Protein AF-A0A1A2YUI2-F1 (afdb_monomer_lite)

Foldseek 3Di:
DDDDDDDDDDDDDDDDDDDDDDDPPPPPQQPVWDWDADPQRKIWTWHAQDPQFKTKIKIWHPWDQDPPRDIDHIDIDMDMAGPVRHDDPPDDDDDHHHDD

Secondary structure (DSSP, 8-state):
--------------------S-PPPPPTT-TT-EEEE-TTS-EEEEPPBPTTS-EEEEEEEPPEE-GGG-EEPPEEEEEEEBTTBPPPTTSPPP-PPBP-

Organism: NCBI:txid487514

Radius of gyration: 21.06 Å; chains: 1; bounding box: 80×35×36 Å

pLDDT: mean 73.57, std 18.2, range [38.44, 91.75]

Structure (mmCIF, N/CA/C/O backbone):
data_AF-A0A1A2YUI2-F1
#
_entry.id   AF-A0A1A2YUI2-F1
#
loop_
_atom_site.group_PDB
_atom_site.id
_atom_site.type_symbol
_atom_site.label_atom_id
_atom_site.label_alt_id
_atom_site.label_comp_id
_atom_site.label_asym_id
_atom_site.label_entity_id
_atom_site.label_seq_id
_atom_site.pdbx_PDB_ins_code
_atom_site.Cartn_x
_atom_site.Cartn_y
_atom_site.Cartn_z
_atom_site.occupancy
_atom_site.B_iso_or_equiv
_atom_site.auth_seq_id
_atom_site.auth_comp_id
_atom_site.auth_asym_id
_atom_site.auth_atom_id
_atom_site.pdbx_PDB_model_num
ATOM 1 N N . MET A 1 1 ? -58.396 10.909 -23.251 1.00 42.41 1 MET A N 1
ATOM 2 C CA . MET A 1 1 ? -57.130 10.500 -22.607 1.00 42.41 1 MET A CA 1
ATOM 3 C C . MET A 1 1 ? -56.000 10.818 -23.574 1.00 42.41 1 MET A C 1
ATOM 5 O O . MET A 1 1 ? -55.912 10.150 -24.590 1.00 42.41 1 MET A O 1
ATOM 9 N N . LEU A 1 2 ? -55.216 11.868 -23.314 1.00 38.44 2 LEU A N 1
ATOM 10 C CA . LEU A 1 2 ? -53.963 12.178 -24.016 1.00 38.44 2 LEU A CA 1
ATOM 11 C C . LEU A 1 2 ? -53.001 12.857 -23.022 1.00 38.44 2 LEU A C 1
ATOM 13 O O . LEU A 1 2 ? -53.444 13.549 -22.109 1.00 38.44 2 LEU A O 1
ATOM 17 N N . ALA A 1 3 ? -51.717 12.549 -23.185 1.00 42.12 3 ALA A N 1
ATOM 18 C CA . ALA A 1 3 ? -50.636 12.604 -22.206 1.00 42.12 3 ALA A CA 1
ATOM 19 C C . ALA A 1 3 ? -50.176 14.015 -21.790 1.00 42.12 3 ALA A C 1
ATOM 21 O O . ALA A 1 3 ? -50.120 14.924 -22.613 1.00 42.12 3 ALA A O 1
ATOM 22 N N . ALA A 1 4 ? -49.753 14.158 -20.529 1.00 43.97 4 ALA A N 1
ATOM 23 C CA . ALA A 1 4 ? -48.967 15.296 -20.058 1.00 43.97 4 ALA A CA 1
ATOM 24 C C . ALA A 1 4 ? -47.476 14.930 -20.122 1.00 43.97 4 ALA A C 1
ATOM 26 O O . ALA A 1 4 ? -47.008 14.052 -19.398 1.00 43.97 4 ALA A O 1
ATOM 27 N N . ALA A 1 5 ? -46.747 15.585 -21.024 1.00 48.34 5 ALA A N 1
ATOM 28 C CA . ALA A 1 5 ? -45.298 15.505 -21.124 1.00 48.34 5 ALA A CA 1
ATOM 29 C C . ALA A 1 5 ? -44.668 16.349 -20.004 1.00 48.34 5 ALA A C 1
ATOM 31 O O . ALA A 1 5 ? -44.764 17.574 -20.018 1.00 48.34 5 ALA A O 1
ATOM 32 N N . GLY A 1 6 ? -44.050 15.694 -19.020 1.00 40.34 6 GLY A N 1
ATOM 33 C CA . GLY A 1 6 ? -43.217 16.345 -18.012 1.00 40.34 6 GLY A CA 1
ATOM 34 C C . GLY A 1 6 ? -41.760 16.326 -18.461 1.00 40.34 6 GLY A C 1
ATOM 35 O O . GLY A 1 6 ? -41.185 15.255 -18.624 1.00 40.34 6 GLY A O 1
ATOM 36 N N . LEU A 1 7 ? -41.173 17.502 -18.674 1.00 49.25 7 LEU A N 1
ATOM 37 C CA . LEU A 1 7 ? -39.772 17.675 -19.051 1.00 49.25 7 LEU A CA 1
ATOM 38 C C . LEU A 1 7 ? -39.117 18.533 -17.965 1.00 49.25 7 LEU A C 1
ATOM 40 O O . LEU A 1 7 ? -39.366 19.732 -17.885 1.00 49.25 7 LEU A O 1
ATOM 44 N N . VAL A 1 8 ? -38.318 17.909 -17.097 1.00 47.72 8 VAL A N 1
ATOM 45 C CA . VAL A 1 8 ? -37.449 18.611 -16.143 1.00 47.72 8 VAL A CA 1
ATOM 46 C C . VAL A 1 8 ? -36.042 18.061 -16.337 1.00 47.72 8 VAL A C 1
ATOM 48 O O . VAL A 1 8 ? -35.728 16.961 -15.895 1.00 47.72 8 VAL A O 1
ATOM 51 N N . ALA A 1 9 ? -35.209 18.820 -17.046 1.00 50.50 9 ALA A N 1
ATOM 52 C CA . ALA A 1 9 ? -33.776 18.582 -17.133 1.00 50.50 9 ALA A CA 1
ATOM 53 C C . ALA A 1 9 ? -33.081 19.502 -16.122 1.00 50.50 9 ALA A C 1
ATOM 55 O O . ALA A 1 9 ? -33.094 20.721 -16.283 1.00 50.50 9 ALA A O 1
ATOM 56 N N . ILE A 1 10 ? -32.492 18.925 -15.073 1.00 52.25 10 ILE A N 1
ATOM 57 C CA . ILE A 1 10 ? -31.599 19.637 -14.153 1.00 52.25 10 ILE A CA 1
ATOM 58 C C . ILE A 1 10 ? -30.175 19.347 -14.627 1.00 52.25 10 ILE A C 1
ATOM 60 O O . ILE A 1 10 ? -29.662 18.254 -14.414 1.00 52.25 10 ILE A O 1
ATOM 64 N N . MET A 1 11 ? -29.548 20.312 -15.300 1.00 47.69 11 MET A N 1
ATOM 65 C CA . MET A 1 11 ? -28.122 20.257 -15.633 1.00 47.69 11 MET A CA 1
ATOM 66 C C . MET A 1 11 ? -27.339 20.979 -14.535 1.00 47.69 11 MET A C 1
ATOM 68 O O . MET A 1 11 ? -27.262 22.206 -14.526 1.00 47.69 11 MET A O 1
ATOM 72 N N . ALA A 1 12 ? -26.769 20.217 -13.602 1.00 50.81 12 ALA A N 1
ATOM 73 C CA . ALA A 1 12 ? -25.741 20.707 -12.693 1.00 50.81 12 ALA A CA 1
ATOM 74 C C . ALA A 1 12 ? -24.377 20.560 -13.386 1.00 50.81 12 ALA A C 1
ATOM 76 O O . ALA A 1 12 ? -23.821 19.466 -13.457 1.00 50.81 12 AL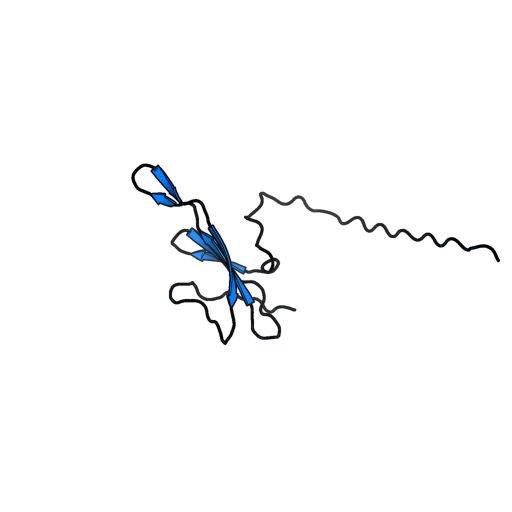A A O 1
ATOM 77 N N . ALA A 1 13 ? -23.857 21.650 -13.952 1.00 49.88 13 ALA A N 1
ATOM 78 C CA . ALA A 1 13 ? -22.502 21.687 -14.490 1.00 49.88 13 ALA A CA 1
ATOM 79 C C . ALA A 1 13 ? -21.513 21.893 -13.331 1.00 49.88 13 ALA A C 1
ATOM 81 O O . ALA A 1 13 ? -21.437 22.982 -12.762 1.00 49.88 13 ALA A O 1
ATOM 82 N N . LEU A 1 14 ? -20.788 20.833 -12.963 1.00 49.06 14 LEU A N 1
ATOM 83 C CA . LEU A 1 14 ? -19.701 20.900 -11.991 1.00 49.06 14 LEU A CA 1
ATOM 84 C C . LEU A 1 14 ? -18.537 21.729 -12.551 1.00 49.06 14 LEU A C 1
ATOM 86 O O . LEU A 1 14 ? -18.068 21.513 -13.668 1.00 49.06 14 LEU A O 1
ATOM 90 N N . THR A 1 15 ? -18.044 22.662 -11.742 1.00 51.47 15 THR A N 1
ATOM 91 C CA . THR A 1 15 ? -16.778 23.365 -11.947 1.00 51.47 15 THR A CA 1
ATOM 92 C C . THR A 1 15 ? -15.616 22.390 -11.741 1.00 51.47 15 THR A C 1
ATOM 94 O O . THR A 1 15 ? -15.254 22.098 -10.604 1.00 51.47 15 THR A O 1
ATOM 97 N N . GLY A 1 16 ? -15.037 21.872 -12.824 1.00 43.50 16 GLY A N 1
ATOM 98 C CA . GLY A 1 16 ? -13.799 21.091 -12.771 1.00 43.50 16 GLY A CA 1
ATOM 99 C C . GLY A 1 16 ? -12.577 22.006 -12.670 1.00 43.50 16 GLY A C 1
ATOM 100 O O . GLY A 1 16 ? -12.304 22.783 -13.584 1.00 43.50 16 GLY A O 1
ATOM 101 N N . THR A 1 17 ? -11.845 21.930 -11.559 1.00 49.78 17 THR A N 1
ATOM 102 C CA . THR A 1 17 ? -10.514 22.529 -11.389 1.00 49.78 17 THR A CA 1
ATOM 103 C C . THR A 1 17 ? -9.473 21.751 -12.206 1.00 49.78 17 THR A C 1
ATOM 105 O O . THR A 1 17 ? -9.513 20.519 -12.227 1.00 49.78 17 THR A O 1
ATOM 108 N N . PRO A 1 18 ? -8.515 22.417 -12.880 1.00 46.00 18 PRO A N 1
ATOM 109 C CA . PRO A 1 18 ? -7.501 21.724 -13.670 1.00 46.00 18 PRO A CA 1
ATOM 110 C C . PRO A 1 18 ? -6.559 20.955 -12.738 1.00 46.00 18 PRO A C 1
ATOM 112 O O . PRO A 1 18 ? -5.867 21.552 -11.915 1.00 46.00 18 PRO A O 1
ATOM 115 N N . HIS A 1 19 ? -6.560 19.627 -12.843 1.00 44.16 19 HIS A N 1
ATOM 116 C CA . HIS A 1 19 ? -5.665 18.773 -12.070 1.00 44.16 19 HIS A CA 1
ATOM 117 C C . HIS A 1 19 ? -4.257 18.827 -12.676 1.00 44.16 19 HIS A C 1
ATOM 119 O O . HIS A 1 19 ? -4.031 18.480 -13.836 1.00 44.16 19 HIS A O 1
ATOM 125 N N . THR A 1 20 ? -3.324 19.327 -11.869 1.00 41.62 20 THR A N 1
ATOM 126 C CA . THR A 1 20 ? -1.874 19.194 -12.026 1.00 41.62 20 THR A CA 1
ATOM 127 C C . THR A 1 20 ? -1.505 17.722 -12.238 1.00 41.62 20 THR A C 1
ATOM 129 O O . THR A 1 20 ? -2.135 16.859 -11.640 1.00 41.62 20 THR A O 1
ATOM 132 N N . ALA A 1 21 ? -0.511 17.478 -13.102 1.00 39.19 21 ALA A N 1
ATOM 133 C CA . ALA A 1 21 ? 0.154 16.204 -13.412 1.00 39.19 21 ALA A CA 1
ATOM 134 C C . ALA A 1 21 ? -0.319 14.986 -12.595 1.00 39.19 21 ALA A C 1
ATOM 136 O O . ALA A 1 21 ? -0.022 14.888 -11.408 1.00 39.19 21 ALA A O 1
ATOM 137 N N . ALA A 1 22 ? -1.024 14.075 -13.270 1.00 39.34 22 ALA A N 1
ATOM 138 C CA . ALA A 1 22 ? -1.568 12.846 -12.710 1.00 39.34 22 ALA A CA 1
ATOM 139 C C . ALA A 1 22 ? -0.509 12.059 -11.917 1.00 39.34 22 ALA A C 1
ATOM 141 O O . ALA A 1 2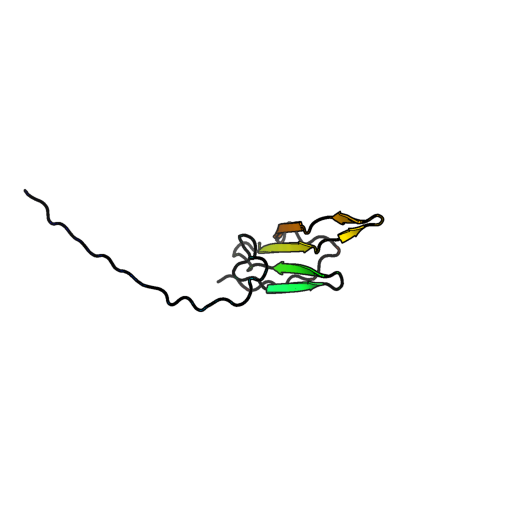2 ? 0.414 11.477 -12.494 1.00 39.34 22 ALA A O 1
ATOM 142 N N . ASP A 1 23 ? -0.673 12.050 -10.594 1.00 49.94 23 ASP A N 1
ATOM 143 C CA . ASP A 1 23 ? -0.228 10.956 -9.732 1.00 49.94 23 ASP A CA 1
ATOM 144 C C . ASP A 1 23 ? -0.814 9.645 -10.304 1.00 49.94 23 ASP A C 1
ATOM 146 O O . ASP A 1 23 ? -1.891 9.697 -10.914 1.00 49.94 23 ASP A O 1
ATOM 150 N N . PRO A 1 24 ? -0.132 8.486 -10.209 1.00 52.22 24 PRO A N 1
ATOM 151 C CA . PRO A 1 24 ? -0.732 7.212 -10.597 1.00 52.22 24 PRO A CA 1
ATOM 152 C C . PRO A 1 24 ? -2.116 7.097 -9.958 1.00 52.22 24 PRO A C 1
ATOM 154 O O . PRO A 1 24 ? -2.233 7.151 -8.737 1.00 52.22 24 PRO A O 1
ATOM 157 N N . GLU A 1 25 ? -3.148 6.997 -10.801 1.00 51.09 25 GLU A N 1
ATOM 158 C CA . GLU A 1 25 ? -4.540 6.934 -10.362 1.00 51.09 25 GLU A CA 1
ATOM 159 C C . GLU A 1 25 ? -4.639 5.856 -9.271 1.00 51.09 25 GLU A C 1
ATOM 161 O O . GLU A 1 25 ? -4.248 4.707 -9.530 1.00 51.09 25 GLU A O 1
ATOM 166 N N . PRO A 1 26 ? -5.054 6.212 -8.040 1.00 53.94 26 PRO A N 1
ATOM 167 C CA . PRO A 1 26 ? -5.245 5.230 -6.991 1.00 53.94 26 PRO A CA 1
ATOM 168 C C . PRO A 1 26 ? -6.184 4.154 -7.545 1.00 53.94 26 PRO A C 1
ATOM 170 O O . PRO A 1 26 ? -7.216 4.478 -8.133 1.00 53.94 26 PRO A O 1
ATOM 173 N N . GLY A 1 27 ? -5.801 2.878 -7.441 1.00 50.94 27 GLY A N 1
ATOM 174 C CA . GLY A 1 27 ? -6.663 1.778 -7.872 1.00 50.94 27 GLY A CA 1
ATOM 175 C C . GLY A 1 27 ? -8.051 1.853 -7.210 1.00 50.94 27 GLY A C 1
ATOM 176 O O . GLY A 1 27 ? -8.249 2.594 -6.248 1.00 50.94 27 GLY A O 1
ATOM 177 N N . PRO A 1 28 ? -9.047 1.098 -7.690 1.00 50.22 28 PRO A N 1
ATOM 178 C CA . PRO A 1 28 ? -10.370 1.101 -7.063 1.00 50.22 28 PRO A CA 1
ATOM 179 C C . PRO A 1 28 ? -10.262 0.783 -5.557 1.00 50.22 28 PRO A C 1
ATOM 181 O O . PRO A 1 28 ? -9.619 -0.203 -5.195 1.00 50.22 28 PRO A O 1
ATOM 184 N N . GLY A 1 29 ? -10.873 1.609 -4.692 1.00 55.28 29 GLY A N 1
ATOM 185 C CA . GLY A 1 29 ? -10.879 1.420 -3.232 1.00 55.28 29 GLY A CA 1
ATOM 186 C C . GLY A 1 29 ? -9.894 2.285 -2.432 1.00 55.28 29 GLY A C 1
ATOM 187 O O . GLY A 1 29 ? -9.818 2.149 -1.211 1.00 55.28 29 GLY A O 1
ATOM 188 N N . VAL A 1 30 ? -9.147 3.183 -3.082 1.00 60.06 30 VAL A N 1
ATOM 189 C CA . VAL A 1 30 ? -8.186 4.092 -2.424 1.00 60.06 30 VAL A CA 1
ATOM 190 C C . VAL A 1 30 ? -8.400 5.568 -2.797 1.00 60.06 30 VAL A C 1
ATOM 192 O O . VAL A 1 30 ? -7.483 6.379 -2.694 1.00 60.06 30 VAL A O 1
ATOM 195 N N . GLU A 1 31 ? -9.615 5.951 -3.191 1.00 65.50 31 GLU A N 1
ATOM 196 C CA . GLU A 1 31 ? -9.951 7.338 -3.561 1.00 65.50 31 GLU A CA 1
ATOM 197 C C . GLU A 1 31 ? -9.743 8.352 -2.412 1.00 65.50 31 GLU A C 1
ATOM 199 O O . GLU A 1 31 ? -9.309 9.473 -2.667 1.00 65.50 31 GLU A O 1
ATOM 204 N N . ASP A 1 32 ? -9.940 7.932 -1.155 1.00 65.44 32 ASP A N 1
ATOM 205 C CA . ASP A 1 32 ? -9.710 8.726 0.070 1.00 65.44 32 ASP A CA 1
ATOM 206 C C . ASP A 1 32 ? -8.485 8.241 0.877 1.00 65.44 32 ASP A C 1
ATOM 208 O O . ASP A 1 32 ? -8.437 8.331 2.107 1.00 65.44 32 ASP A O 1
ATOM 212 N N . SER A 1 33 ? -7.501 7.648 0.200 1.00 74.12 33 SER A N 1
ATOM 213 C CA . SER A 1 33 ? -6.371 6.993 0.864 1.00 74.12 33 SER A CA 1
ATOM 214 C C . SER A 1 33 ? -5.301 7.954 1.380 1.00 74.12 33 SER A C 1
ATOM 216 O O . SER A 1 33 ? -5.137 9.077 0.897 1.00 74.12 33 SER A O 1
ATOM 218 N N . THR A 1 34 ? -4.504 7.484 2.346 1.00 82.25 34 THR A N 1
ATOM 219 C CA . THR A 1 34 ? -3.230 8.138 2.668 1.00 82.25 34 THR A CA 1
ATOM 220 C C . THR A 1 34 ? -2.060 7.318 2.147 1.00 82.25 34 THR A C 1
ATOM 222 O O . THR A 1 34 ? -1.976 6.107 2.359 1.00 82.25 34 THR A O 1
ATOM 225 N N . CYS A 1 35 ? -1.152 7.994 1.442 1.00 86.12 35 CYS A N 1
ATOM 226 C CA . CYS A 1 35 ? -0.023 7.352 0.787 1.00 86.12 35 CYS A CA 1
ATOM 227 C C . CYS A 1 35 ? 1.308 7.677 1.473 1.00 86.12 35 CYS A C 1
ATOM 229 O O . CYS A 1 35 ? 1.550 8.800 1.922 1.00 86.12 35 CYS A O 1
ATOM 231 N N . ALA A 1 36 ? 2.201 6.693 1.514 1.00 84.19 36 ALA A N 1
ATOM 232 C CA . ALA A 1 36 ? 3.570 6.833 1.978 1.00 84.19 36 ALA A CA 1
ATOM 233 C C . ALA A 1 36 ? 4.524 6.028 1.091 1.00 84.19 36 ALA A C 1
ATOM 235 O O . ALA A 1 36 ? 4.250 4.885 0.729 1.00 84.19 36 ALA A O 1
ATOM 236 N N . THR A 1 37 ? 5.675 6.620 0.783 1.00 85.75 37 THR A N 1
ATOM 237 C CA . THR A 1 37 ? 6.753 5.943 0.058 1.00 85.75 37 THR A CA 1
ATOM 238 C C . THR A 1 37 ? 7.788 5.424 1.047 1.00 85.75 37 THR A C 1
ATOM 240 O O . THR A 1 37 ? 8.214 6.156 1.945 1.00 85.75 37 THR A O 1
ATOM 243 N N . ASP A 1 38 ? 8.200 4.169 0.892 1.00 85.31 38 ASP A N 1
ATOM 244 C CA . ASP A 1 38 ? 9.276 3.596 1.696 1.00 85.31 38 ASP A CA 1
ATOM 245 C C . ASP A 1 38 ? 10.672 4.028 1.200 1.00 85.31 38 ASP A C 1
ATOM 247 O O . ASP A 1 38 ? 10.834 4.714 0.187 1.00 85.31 38 ASP A O 1
ATOM 251 N N . ALA A 1 39 ? 11.719 3.608 1.916 1.00 86.00 39 ALA A N 1
ATOM 252 C CA . ALA A 1 39 ? 13.102 3.914 1.543 1.00 86.00 39 ALA A CA 1
ATOM 253 C C . ALA A 1 39 ? 13.548 3.263 0.215 1.00 86.00 39 ALA A C 1
ATOM 255 O O . ALA A 1 39 ? 14.544 3.692 -0.368 1.00 86.00 39 ALA A O 1
ATOM 256 N N . SER A 1 40 ? 12.827 2.245 -0.265 1.00 85.19 40 SER A N 1
ATOM 257 C CA . SER A 1 40 ? 13.086 1.543 -1.527 1.00 85.19 40 SER A CA 1
ATOM 258 C C . SER A 1 40 ? 12.352 2.178 -2.717 1.00 85.19 40 SER A C 1
ATOM 260 O O . SER A 1 40 ? 12.504 1.717 -3.850 1.00 85.19 40 SER A O 1
ATOM 262 N N . GLY A 1 41 ? 11.561 3.230 -2.481 1.00 87.38 41 GLY A N 1
ATOM 263 C CA . GLY A 1 41 ? 10.757 3.898 -3.501 1.00 87.38 41 GLY A CA 1
ATOM 264 C C . GLY A 1 41 ? 9.425 3.208 -3.806 1.00 87.38 41 GLY A C 1
ATOM 265 O O . GLY A 1 41 ? 8.792 3.555 -4.800 1.00 87.38 41 GLY A O 1
ATOM 266 N N . ILE A 1 42 ? 9.000 2.234 -2.995 1.00 89.56 42 ILE A N 1
ATOM 267 C CA . ILE A 1 42 ? 7.694 1.582 -3.114 1.00 89.56 42 ILE A CA 1
ATOM 268 C C . ILE A 1 42 ? 6.643 2.499 -2.491 1.00 89.56 42 ILE A C 1
ATOM 270 O O . ILE A 1 42 ? 6.782 2.924 -1.344 1.00 89.56 42 ILE A O 1
ATOM 274 N N . LEU A 1 43 ? 5.589 2.795 -3.248 1.00 89.44 43 LEU A N 1
ATOM 275 C CA . LEU A 1 43 ? 4.451 3.577 -2.779 1.00 89.44 43 LEU A CA 1
ATOM 276 C C . LEU A 1 43 ? 3.405 2.645 -2.170 1.00 89.44 43 LEU A C 1
ATOM 278 O O . LEU A 1 43 ? 2.982 1.692 -2.823 1.00 89.44 43 LEU A O 1
ATOM 282 N N . PHE A 1 44 ? 2.968 2.949 -0.954 1.00 89.38 44 PHE A N 1
ATOM 283 C CA . PHE A 1 44 ? 1.855 2.290 -0.281 1.00 89.38 44 PHE A CA 1
ATOM 284 C C . PHE A 1 44 ? 0.744 3.309 -0.060 1.00 89.38 44 PHE A C 1
ATO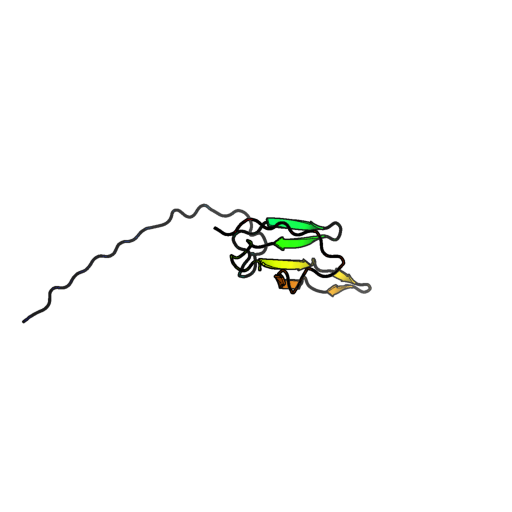M 286 O O . PHE A 1 44 ? 1.017 4.369 0.493 1.00 89.38 44 PHE A O 1
ATOM 293 N N . CYS A 1 45 ? -0.476 2.997 -0.485 1.00 89.69 45 CYS A N 1
ATOM 294 C CA . CYS A 1 45 ? -1.664 3.817 -0.274 1.00 89.69 45 CYS A CA 1
ATOM 295 C C . CYS A 1 45 ? -2.711 3.003 0.472 1.00 89.69 45 CYS A C 1
ATOM 297 O O . CYS A 1 45 ? -3.128 1.949 -0.009 1.00 89.69 45 CYS A O 1
ATOM 299 N N . ASP A 1 46 ? -3.120 3.507 1.629 1.00 90.25 46 ASP A N 1
ATOM 300 C CA . ASP A 1 46 ? -4.041 2.836 2.532 1.00 90.25 46 ASP A CA 1
ATOM 301 C C . ASP A 1 46 ? -5.399 3.537 2.464 1.00 90.25 46 ASP A C 1
ATOM 303 O O . ASP A 1 46 ? -5.515 4.715 2.809 1.00 90.25 46 ASP A O 1
ATOM 307 N N . GLY A 1 47 ? -6.405 2.830 1.953 1.00 88.56 47 GLY A N 1
ATOM 308 C CA . GLY A 1 47 ? -7.790 3.279 1.856 1.00 88.56 47 GLY A CA 1
ATOM 309 C C . GLY A 1 47 ? -8.460 3.391 3.227 1.00 88.56 47 GLY A C 1
ATOM 310 O O . GLY A 1 47 ? -7.884 2.973 4.234 1.00 88.56 47 GLY A O 1
ATOM 311 N N . PRO A 1 48 ? -9.666 3.972 3.290 1.00 87.25 48 PRO A N 1
ATOM 312 C CA . PRO A 1 48 ? -10.375 4.179 4.546 1.00 87.25 48 PRO A CA 1
ATOM 313 C C . PRO A 1 48 ? -10.723 2.862 5.254 1.00 87.25 48 PRO A C 1
ATOM 315 O O . PRO A 1 48 ? -10.942 1.830 4.615 1.00 87.25 48 PRO A O 1
ATOM 318 N N . LEU A 1 49 ? -10.821 2.918 6.586 1.00 87.00 49 LEU A N 1
ATOM 319 C CA . LEU A 1 49 ? -11.323 1.801 7.384 1.00 87.00 49 LEU A CA 1
ATOM 320 C C . LEU A 1 49 ? -12.822 1.661 7.143 1.00 87.00 49 LEU A C 1
ATOM 322 O O . LEU A 1 49 ? -13.579 2.598 7.403 1.00 87.00 49 LEU A O 1
ATOM 326 N N . GLN A 1 50 ? -13.237 0.483 6.706 1.00 87.06 50 GLN A N 1
ATOM 327 C CA . GLN A 1 50 ? -14.634 0.130 6.538 1.00 87.06 50 GLN A CA 1
ATOM 328 C C . GLN A 1 50 ? -15.280 -0.219 7.884 1.00 87.06 50 GLN A C 1
ATOM 330 O O . GLN A 1 50 ? -14.612 -0.531 8.872 1.00 87.06 50 GLN A O 1
ATOM 335 N N . ALA A 1 51 ? -16.614 -0.198 7.928 1.00 87.56 51 ALA A N 1
ATOM 336 C CA . ALA A 1 51 ? -17.381 -0.467 9.148 1.00 87.56 51 ALA A CA 1
ATOM 337 C C . ALA A 1 51 ? -17.169 -1.883 9.722 1.00 87.56 51 ALA A C 1
ATOM 339 O O . ALA A 1 51 ? -17.370 -2.100 10.917 1.00 87.56 51 ALA A O 1
ATOM 340 N N . ASP A 1 52 ? -16.769 -2.842 8.885 1.00 87.69 52 ASP A N 1
ATOM 341 C CA . ASP A 1 52 ? -16.441 -4.215 9.283 1.00 87.69 52 ASP A CA 1
ATOM 342 C C . ASP A 1 52 ? -14.985 -4.382 9.765 1.00 87.69 52 ASP A C 1
ATOM 344 O O . ASP A 1 52 ? -14.579 -5.480 10.144 1.00 87.69 52 ASP A O 1
ATOM 348 N N . GLY A 1 53 ? -14.209 -3.294 9.793 1.00 87.31 53 GLY A N 1
ATOM 349 C CA . GLY A 1 53 ? -12.805 -3.287 10.197 1.00 87.31 53 GLY A CA 1
ATOM 350 C C . GLY A 1 53 ? -11.830 -3.699 9.093 1.00 87.31 53 GLY A C 1
ATOM 351 O O . GLY A 1 53 ? -10.642 -3.867 9.379 1.00 87.31 53 GLY A O 1
ATOM 352 N N . THR A 1 54 ? -12.300 -3.865 7.855 1.00 90.88 54 THR A N 1
ATOM 353 C CA . THR A 1 54 ? -11.440 -4.092 6.689 1.00 90.88 54 THR A CA 1
ATOM 354 C C . THR A 1 54 ? -10.995 -2.780 6.055 1.00 90.88 54 THR A C 1
ATOM 356 O O . THR A 1 54 ? -11.592 -1.729 6.276 1.00 90.88 54 THR A O 1
ATOM 359 N N . TRP A 1 55 ? -9.914 -2.816 5.287 1.00 89.44 55 TRP A N 1
ATOM 360 C CA . TRP A 1 55 ? -9.408 -1.668 4.543 1.00 89.44 55 TRP A CA 1
ATOM 361 C C . TRP A 1 55 ? -8.518 -2.144 3.389 1.00 89.44 55 TRP A C 1
ATOM 363 O O . TRP A 1 55 ? -7.935 -3.227 3.454 1.00 89.44 55 TRP A O 1
ATOM 373 N N . THR A 1 56 ? -8.392 -1.344 2.333 1.00 90.31 56 THR A N 1
ATOM 374 C CA . THR A 1 56 ? -7.617 -1.720 1.141 1.00 90.31 56 THR A CA 1
ATOM 375 C C . THR A 1 56 ? -6.243 -1.056 1.151 1.00 90.31 56 THR A C 1
ATOM 377 O O . THR A 1 56 ? -6.139 0.153 1.329 1.00 90.31 56 THR A O 1
ATOM 380 N N . ARG A 1 57 ? -5.176 -1.816 0.893 1.00 90.19 57 ARG A N 1
ATOM 381 C CA . 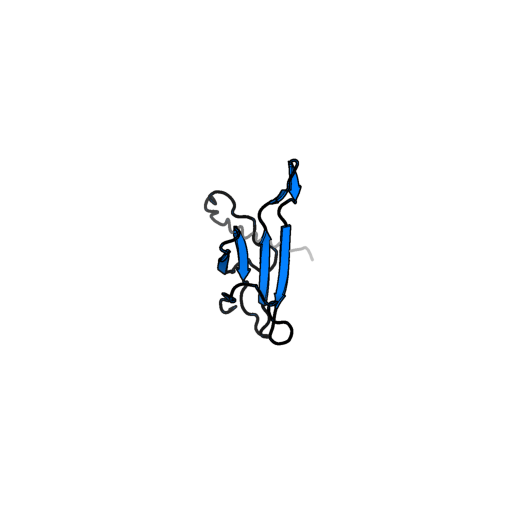ARG A 1 57 ? -3.826 -1.285 0.648 1.00 90.19 57 ARG A CA 1
ATOM 382 C C . ARG A 1 57 ? -3.436 -1.514 -0.796 1.00 90.19 57 ARG A C 1
ATOM 384 O O . ARG A 1 57 ? -3.387 -2.656 -1.249 1.00 90.19 57 ARG A O 1
ATOM 391 N N . CYS A 1 58 ? -3.040 -0.452 -1.481 1.00 89.94 58 CYS A N 1
ATOM 392 C CA . CYS A 1 58 ? -2.412 -0.529 -2.790 1.00 89.94 58 CYS A CA 1
ATOM 393 C C . CYS A 1 58 ? -0.901 -0.313 -2.683 1.00 89.94 58 CYS A C 1
ATOM 395 O O . CYS A 1 58 ? -0.436 0.637 -2.060 1.00 89.94 58 CYS A O 1
ATOM 397 N N . MET A 1 59 ? -0.128 -1.188 -3.319 1.00 90.44 59 MET A N 1
ATOM 398 C CA . MET A 1 59 ? 1.323 -1.120 -3.428 1.00 90.44 59 MET A CA 1
ATOM 399 C C . MET A 1 59 ? 1.718 -0.872 -4.884 1.00 90.44 59 MET A C 1
ATOM 401 O O . MET A 1 59 ? 1.317 -1.627 -5.773 1.00 90.44 59 MET A O 1
ATOM 405 N N . THR A 1 60 ? 2.559 0.134 -5.114 1.00 91.75 60 THR A N 1
ATOM 406 C CA . THR A 1 60 ? 3.170 0.410 -6.418 1.00 91.75 60 THR A CA 1
ATOM 407 C C . THR A 1 60 ? 4.684 0.305 -6.321 1.00 91.75 60 THR A C 1
ATOM 409 O O . THR A 1 60 ? 5.322 1.072 -5.601 1.00 91.75 60 THR A O 1
ATOM 412 N N . THR A 1 61 ? 5.276 -0.634 -7.056 1.00 91.38 61 THR A N 1
ATOM 413 C CA . THR A 1 61 ? 6.731 -0.782 -7.134 1.00 91.38 61 THR A CA 1
ATOM 414 C C . THR A 1 61 ? 7.291 0.010 -8.318 1.00 91.38 61 THR A C 1
ATOM 416 O O . THR A 1 61 ? 6.709 -0.012 -9.409 1.00 91.38 61 THR A O 1
ATOM 419 N N . PRO A 1 62 ? 8.434 0.698 -8.154 1.00 88.88 62 PRO A N 1
ATOM 420 C CA . PRO A 1 62 ? 9.107 1.337 -9.273 1.00 88.88 62 PRO A CA 1
ATOM 421 C C . PRO A 1 62 ? 9.742 0.274 -10.185 1.00 88.88 62 PRO A C 1
ATOM 423 O O . PRO A 1 62 ? 10.088 -0.819 -9.714 1.00 88.88 62 PRO A O 1
ATOM 426 N N . PRO A 1 63 ? 9.940 0.579 -11.481 1.00 89.50 63 PRO A N 1
ATOM 427 C CA . PRO A 1 63 ? 10.614 -0.338 -12.388 1.00 89.50 63 PRO A CA 1
ATOM 428 C C . PRO A 1 63 ? 12.036 -0.629 -11.897 1.00 89.50 63 PRO A C 1
ATOM 430 O O . PRO A 1 63 ? 12.763 0.273 -11.481 1.00 89.50 63 PRO A O 1
ATOM 433 N N . GLN A 1 64 ? 12.450 -1.892 -11.976 1.00 88.19 64 GLN A N 1
ATOM 434 C CA . GLN A 1 64 ? 13.782 -2.328 -11.554 1.00 88.19 64 GLN A CA 1
ATOM 435 C C . GLN A 1 64 ? 14.649 -2.607 -12.777 1.00 88.19 64 GLN A C 1
ATOM 437 O O . GLN A 1 64 ? 14.250 -3.343 -13.683 1.00 88.19 64 GLN A O 1
ATOM 442 N N . ILE A 1 65 ? 15.861 -2.054 -12.794 1.00 87.88 65 ILE A N 1
ATOM 443 C CA . ILE A 1 65 ? 16.852 -2.353 -13.830 1.00 87.88 65 ILE A CA 1
ATOM 444 C C . ILE A 1 65 ? 17.798 -3.429 -13.299 1.00 87.88 65 ILE A C 1
ATOM 446 O O . ILE A 1 65 ? 18.611 -3.189 -12.409 1.00 87.88 65 ILE A O 1
ATOM 450 N N . LEU A 1 66 ? 17.698 -4.625 -13.870 1.00 84.75 66 LEU A N 1
ATOM 451 C CA . LEU A 1 66 ? 18.577 -5.751 -13.579 1.00 84.75 66 LEU A CA 1
ATOM 452 C C . LEU A 1 66 ? 19.878 -5.669 -14.391 1.00 84.75 66 LEU A C 1
ATOM 454 O O . LEU A 1 66 ? 20.004 -4.963 -15.400 1.00 84.75 66 LEU A O 1
ATOM 458 N N . HIS A 1 67 ? 20.854 -6.479 -13.982 1.00 79.12 67 HIS A N 1
ATOM 459 C CA . HIS A 1 67 ? 22.088 -6.679 -14.737 1.00 79.12 67 HIS A CA 1
ATOM 460 C C . HIS A 1 67 ? 21.782 -7.103 -16.186 1.00 79.12 67 HIS A C 1
ATOM 462 O O . HIS A 1 67 ? 20.899 -7.920 -16.433 1.00 79.12 67 HIS A O 1
ATOM 468 N N . ARG A 1 68 ? 22.541 -6.552 -17.148 1.00 80.81 68 ARG A N 1
ATOM 469 C CA . ARG A 1 68 ? 22.327 -6.681 -18.610 1.00 80.81 68 ARG A CA 1
ATOM 470 C C . ARG A 1 68 ? 21.088 -5.963 -19.173 1.00 80.81 68 ARG A C 1
ATOM 472 O O . ARG A 1 68 ? 20.602 -6.353 -20.229 1.00 80.81 68 ARG A O 1
ATOM 479 N N . ARG A 1 69 ? 20.626 -4.880 -18.531 1.00 83.06 69 ARG A N 1
ATOM 480 C CA . ARG A 1 69 ? 19.520 -4.018 -19.013 1.00 83.06 69 ARG A CA 1
ATOM 481 C C . ARG A 1 69 ? 18.169 -4.736 -19.139 1.00 83.06 69 ARG A C 1
ATOM 483 O O . ARG A 1 69 ? 17.296 -4.258 -19.858 1.00 83.06 69 ARG A O 1
ATOM 490 N N . ALA A 1 70 ? 17.981 -5.859 -18.449 1.00 85.75 70 ALA A N 1
ATOM 491 C CA . ALA A 1 70 ? 16.646 -6.416 -18.284 1.00 85.75 70 ALA A CA 1
ATOM 492 C C . ALA A 1 70 ? 15.844 -5.482 -17.365 1.00 85.75 70 ALA A C 1
ATOM 494 O O . ALA A 1 70 ? 16.340 -5.071 -16.317 1.00 85.75 70 ALA A O 1
ATOM 495 N N . VAL A 1 71 ? 14.632 -5.118 -17.779 1.00 86.38 71 VAL A N 1
ATOM 496 C CA . VAL A 1 71 ? 13.746 -4.232 -17.017 1.00 86.38 71 VAL A CA 1
ATOM 497 C C . VAL A 1 71 ? 12.613 -5.070 -16.448 1.00 86.38 71 VAL A C 1
ATOM 499 O O . VAL A 1 71 ? 11.888 -5.715 -17.204 1.00 86.38 71 VAL A O 1
ATOM 502 N N . ILE A 1 72 ? 12.460 -5.053 -15.126 1.00 88.44 72 ILE A N 1
ATOM 503 C CA . ILE A 1 72 ? 11.215 -5.466 -14.481 1.00 88.44 72 ILE A CA 1
ATOM 504 C C . ILE A 1 72 ? 10.317 -4.223 -14.486 1.00 88.44 72 ILE A C 1
ATOM 506 O O . ILE A 1 72 ? 10.734 -3.196 -13.940 1.00 88.44 72 ILE A O 1
ATOM 510 N N . PRO A 1 73 ? 9.137 -4.261 -15.129 1.00 88.19 73 PRO A N 1
ATOM 511 C CA . PRO A 1 73 ? 8.232 -3.119 -15.147 1.00 88.19 73 PRO A CA 1
ATOM 512 C C . PRO A 1 73 ? 7.734 -2.798 -13.735 1.00 88.19 73 PRO A C 1
ATOM 514 O O . PRO A 1 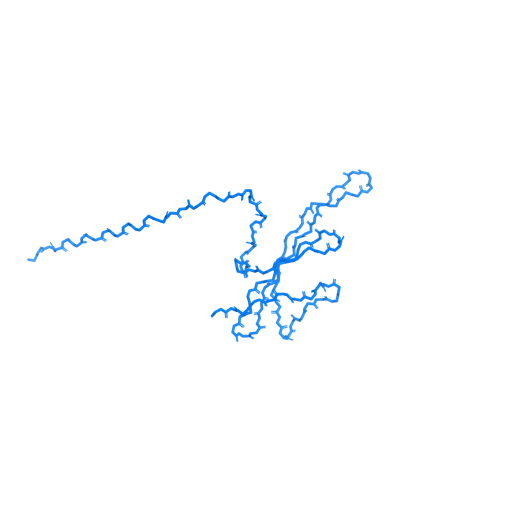73 ? 7.829 -3.624 -12.825 1.00 88.19 73 PRO A O 1
ATOM 517 N N . SER A 1 74 ? 7.185 -1.599 -13.559 1.00 88.56 74 SER A N 1
ATOM 518 C CA . SER A 1 74 ? 6.437 -1.286 -12.345 1.00 88.56 74 SER A CA 1
ATOM 519 C C . SER A 1 74 ? 5.275 -2.262 -12.166 1.00 88.56 74 SER A C 1
ATOM 521 O O . SER A 1 74 ? 4.673 -2.729 -13.136 1.00 88.56 74 SER A O 1
ATOM 523 N N . MET A 1 75 ? 4.950 -2.556 -10.912 1.00 88.69 75 MET A N 1
ATOM 524 C CA . MET A 1 75 ? 3.786 -3.354 -10.550 1.00 88.69 75 MET A CA 1
ATOM 525 C C . MET A 1 75 ? 2.869 -2.510 -9.677 1.00 88.69 75 MET A C 1
ATOM 527 O O . MET A 1 75 ? 3.352 -1.818 -8.788 1.00 88.69 75 MET A O 1
ATOM 531 N N . HIS A 1 76 ? 1.563 -2.600 -9.908 1.00 88.75 76 HIS A N 1
ATOM 532 C CA . HIS A 1 76 ? 0.541 -2.042 -9.030 1.00 88.75 76 HIS A CA 1
ATOM 533 C C . HIS A 1 76 ? -0.367 -3.175 -8.559 1.00 88.75 76 HIS A C 1
ATOM 535 O O . HIS A 1 76 ? -0.802 -3.995 -9.373 1.00 88.75 76 HIS A O 1
ATOM 541 N N . ARG A 1 77 ? -0.620 -3.257 -7.255 1.00 87.50 77 ARG A N 1
ATOM 542 C CA . ARG A 1 77 ? -1.472 -4.296 -6.672 1.00 87.50 77 ARG A CA 1
ATOM 543 C C . ARG A 1 77 ? -2.195 -3.764 -5.451 1.00 87.50 77 ARG A C 1
ATOM 545 O O . ARG A 1 77 ? -1.544 -3.212 -4.574 1.00 87.50 77 ARG A O 1
ATOM 552 N N . CYS A 1 78 ? -3.495 -4.018 -5.378 1.00 89.12 78 CYS A N 1
ATOM 553 C CA . CYS A 1 78 ? -4.310 -3.727 -4.208 1.00 89.12 78 CYS A CA 1
ATOM 554 C C . CYS A 1 78 ? -4.747 -5.026 -3.531 1.00 89.12 78 CYS A C 1
ATOM 556 O O . CYS A 1 78 ? -5.028 -6.020 -4.206 1.00 89.12 78 CYS A O 1
ATOM 558 N N . GLU A 1 79 ? -4.758 -5.020 -2.207 1.00 88.88 79 GLU A N 1
ATOM 559 C CA . GLU A 1 79 ? -5.201 -6.129 -1.368 1.00 88.88 79 GLU A CA 1
ATOM 560 C C . GLU A 1 79 ? -6.043 -5.602 -0.211 1.00 88.88 79 GLU A C 1
ATOM 562 O O . GLU A 1 79 ? -5.741 -4.543 0.342 1.00 88.88 79 GLU A O 1
ATOM 567 N N . ASP A 1 80 ? -7.053 -6.377 0.175 1.00 89.88 80 ASP A N 1
ATOM 568 C CA . ASP A 1 80 ? -7.863 -6.096 1.353 1.00 89.88 80 ASP A CA 1
ATOM 569 C C . ASP A 1 80 ? -7.237 -6.722 2.599 1.00 89.88 80 ASP A C 1
ATOM 571 O O . ASP A 1 80 ? -6.873 -7.905 2.643 1.00 89.88 80 ASP A O 1
ATOM 575 N N . TYR A 1 81 ? -7.133 -5.895 3.626 1.00 89.94 81 TYR A N 1
ATOM 576 C CA . TYR A 1 81 ? -6.596 -6.220 4.929 1.00 89.94 81 TYR A CA 1
ATOM 577 C C . TYR A 1 81 ? -7.678 -6.058 5.986 1.00 89.94 81 TYR A C 1
ATOM 579 O O . TYR A 1 81 ? -8.666 -5.349 5.812 1.00 89.94 81 TYR A O 1
ATOM 587 N N . GLY A 1 82 ? -7.491 -6.740 7.105 1.00 89.38 82 GLY A N 1
ATOM 588 C CA . GLY A 1 82 ? -8.433 -6.711 8.209 1.00 89.38 82 GLY A CA 1
ATOM 589 C C . GLY A 1 82 ? -7.900 -7.485 9.406 1.00 89.38 82 GLY A C 1
ATOM 590 O O . GLY A 1 82 ? -6.777 -7.995 9.365 1.00 89.38 82 GLY A O 1
ATOM 591 N N . PRO A 1 83 ? -8.696 -7.610 10.474 1.00 84.38 83 PRO A N 1
ATOM 592 C CA . PRO A 1 83 ? -8.274 -8.298 11.691 1.00 84.38 83 PRO A CA 1
ATOM 593 C C . PRO A 1 83 ? -7.850 -9.756 11.443 1.00 84.38 83 PRO A C 1
ATOM 595 O O . PRO A 1 83 ? -6.913 -10.234 12.079 1.00 84.38 83 PRO A O 1
ATOM 598 N N . ASP A 1 84 ? -8.488 -10.439 10.488 1.00 87.62 84 ASP A N 1
ATOM 599 C CA . ASP A 1 84 ? -8.195 -11.836 10.137 1.00 87.62 84 ASP A CA 1
ATOM 600 C C . ASP A 1 84 ? -7.105 -11.994 9.061 1.00 87.62 84 ASP A C 1
ATOM 602 O O . ASP A 1 84 ? -6.577 -13.089 8.861 1.00 87.62 84 ASP A O 1
ATOM 606 N N . ASN A 1 85 ? -6.754 -10.909 8.367 1.00 86.06 85 ASN A N 1
ATOM 607 C CA . ASN A 1 85 ? -5.727 -10.880 7.328 1.00 86.06 85 ASN A CA 1
ATOM 608 C C . ASN A 1 85 ? -4.873 -9.617 7.504 1.00 86.06 85 ASN A C 1
ATOM 610 O O . ASN A 1 85 ? -5.141 -8.613 6.840 1.00 86.06 85 ASN A O 1
ATOM 614 N N . PRO A 1 86 ? -3.900 -9.614 8.432 1.00 83.69 86 PRO A N 1
ATOM 615 C CA . PRO A 1 86 ? -3.037 -8.462 8.645 1.00 83.69 86 PRO A CA 1
ATOM 616 C C . PRO A 1 86 ? -1.970 -8.337 7.540 1.00 83.69 86 PRO A C 1
ATOM 618 O O . PRO A 1 86 ? -1.605 -9.336 6.911 1.00 83.69 86 PRO A O 1
ATOM 621 N N . PRO A 1 87 ? -1.411 -7.131 7.333 1.00 83.00 87 PRO A N 1
ATOM 622 C CA . PRO A 1 87 ? -0.245 -6.917 6.481 1.00 83.00 87 PRO A CA 1
ATOM 623 C C . PRO A 1 87 ? 0.898 -7.894 6.755 1.00 83.00 87 PRO A C 1
ATOM 625 O O . PRO A 1 87 ? 1.250 -8.177 7.902 1.00 83.00 87 PRO A O 1
ATOM 628 N N . GLY A 1 88 ? 1.506 -8.395 5.677 1.00 81.56 88 GLY A N 1
ATOM 629 C CA . GLY A 1 88 ? 2.659 -9.284 5.768 1.00 81.56 88 GLY A CA 1
ATOM 630 C C . GLY A 1 88 ? 3.864 -8.609 6.433 1.00 81.56 88 GLY A C 1
ATOM 631 O O . GLY A 1 88 ? 4.065 -7.395 6.330 1.00 81.56 88 GLY A O 1
ATOM 632 N N . ALA A 1 89 ? 4.709 -9.412 7.085 1.00 73.69 89 ALA A N 1
ATOM 633 C CA . ALA A 1 89 ? 5.939 -8.922 7.699 1.00 73.69 89 ALA A CA 1
ATOM 634 C C . ALA A 1 89 ? 6.835 -8.226 6.655 1.00 73.69 89 ALA A C 1
ATOM 636 O O . ALA A 1 89 ? 7.164 -8.809 5.623 1.00 73.69 89 ALA A O 1
ATOM 637 N N . GLY A 1 90 ? 7.238 -6.985 6.941 1.00 75.50 90 GLY A N 1
ATOM 638 C CA . GLY A 1 90 ? 8.075 -6.164 6.057 1.00 75.50 90 GLY A CA 1
ATOM 639 C C . GLY A 1 90 ? 7.336 -5.043 5.324 1.00 75.50 90 GLY A C 1
ATOM 640 O O . GLY A 1 90 ? 7.994 -4.207 4.710 1.00 75.50 90 GLY A O 1
ATOM 641 N N . GLN A 1 91 ? 6.005 -4.976 5.413 1.00 80.25 91 GLN A N 1
ATOM 642 C CA . GLN A 1 91 ? 5.261 -3.795 4.974 1.00 80.25 91 GLN A CA 1
ATOM 643 C C . GLN A 1 91 ? 5.334 -2.666 6.017 1.00 80.25 91 GLN A C 1
ATOM 645 O O . GLN A 1 91 ? 5.468 -2.942 7.214 1.00 80.25 91 GLN A O 1
ATOM 650 N N . PRO A 1 92 ? 5.245 -1.391 5.594 1.00 81.25 92 PRO A N 1
ATOM 651 C CA . PRO A 1 92 ? 5.157 -0.276 6.526 1.00 81.25 92 PRO A CA 1
ATOM 652 C C . PRO A 1 92 ? 3.857 -0.328 7.351 1.00 81.25 92 PRO A C 1
ATOM 654 O O . PRO A 1 92 ? 2.875 -0.955 6.925 1.00 81.25 92 PRO A O 1
ATOM 657 N N . PRO A 1 93 ? 3.833 0.351 8.516 1.00 85.19 93 PRO A N 1
ATOM 658 C CA . PRO A 1 93 ? 2.618 0.480 9.312 1.00 85.19 93 PRO A CA 1
ATOM 659 C C . PRO A 1 93 ? 1.512 1.148 8.498 1.00 85.19 93 PRO A C 1
ATOM 661 O O . PRO A 1 93 ? 1.775 2.036 7.683 1.00 85.19 93 PRO A O 1
ATOM 664 N N . GLU A 1 94 ? 0.286 0.703 8.728 1.00 83.50 94 GLU A N 1
ATOM 665 C CA . GLU A 1 94 ? -0.913 1.239 8.110 1.00 83.50 94 GLU A CA 1
ATOM 666 C C . GLU A 1 94 ? -1.198 2.690 8.497 1.00 83.50 94 GLU A C 1
ATOM 668 O O . GLU A 1 94 ? -0.979 3.129 9.629 1.00 83.50 94 GLU A O 1
ATOM 673 N N . ARG A 1 95 ? -1.673 3.457 7.518 1.00 85.50 95 ARG A N 1
ATOM 674 C CA . ARG A 1 95 ? -2.092 4.849 7.663 1.00 85.50 95 ARG A CA 1
ATOM 675 C C . ARG A 1 95 ? -3.535 4.985 7.198 1.00 85.50 95 ARG A C 1
ATOM 677 O O . ARG A 1 95 ? -3.851 5.599 6.186 1.00 85.50 95 ARG A O 1
ATOM 684 N N . ILE A 1 96 ? -4.423 4.367 7.956 1.00 83.69 96 ILE A N 1
ATOM 685 C CA . ILE A 1 96 ? -5.842 4.319 7.634 1.00 83.69 96 ILE A CA 1
ATOM 686 C C . ILE A 1 96 ? -6.530 5.569 8.185 1.00 83.69 96 ILE A C 1
ATOM 688 O O . ILE A 1 96 ? -6.288 5.974 9.325 1.00 83.69 96 ILE A O 1
ATOM 692 N N . VAL A 1 97 ? -7.413 6.167 7.393 1.00 79.19 97 VAL A N 1
ATOM 693 C CA . VAL A 1 97 ? -8.356 7.190 7.861 1.00 79.19 97 VAL A CA 1
ATOM 694 C C . VAL A 1 97 ? -9.709 6.545 8.140 1.00 79.19 97 VAL A C 1
ATOM 696 O O . VAL A 1 97 ? -10.067 5.551 7.514 1.00 79.19 97 VAL A O 1
ATOM 699 N N . 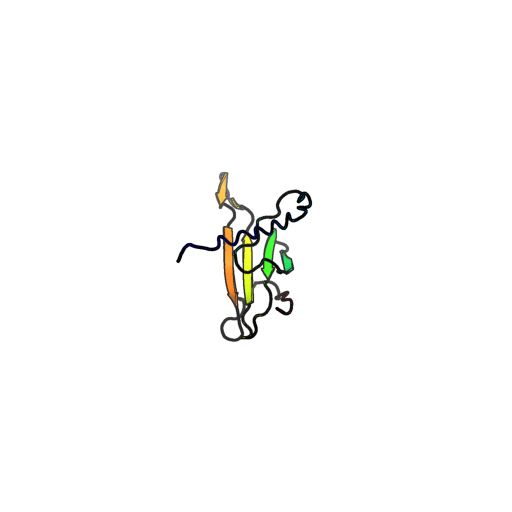ALA A 1 98 ? -10.465 7.074 9.101 1.00 72.81 98 ALA A N 1
ATOM 700 C CA . ALA A 1 98 ? -11.814 6.575 9.346 1.00 72.81 98 ALA A CA 1
ATOM 701 C C . ALA A 1 98 ? -12.680 6.805 8.095 1.00 72.81 98 ALA A C 1
ATOM 703 O O . ALA A 1 98 ? -12.798 7.948 7.647 1.00 72.81 98 ALA A O 1
ATOM 704 N N . GLY A 1 99 ? -13.257 5.733 7.542 1.00 65.12 99 GLY A N 1
ATOM 705 C CA . GLY A 1 99 ? -14.325 5.837 6.552 1.00 65.12 99 GLY A CA 1
ATOM 706 C C . GLY A 1 99 ? -15.576 6.415 7.211 1.00 65.12 99 GLY A C 1
ATOM 707 O O . GLY A 1 99 ? -15.887 6.061 8.350 1.00 65.12 99 GLY A O 1
ATOM 708 N N . GLY A 1 100 ? -16.220 7.371 6.537 1.00 49.91 100 GLY A N 1
ATOM 709 C CA . GLY A 1 100 ? -17.401 8.090 7.036 1.00 49.91 100 GLY A CA 1
ATOM 710 C C . GLY A 1 100 ? -18.648 7.230 7.190 1.00 49.91 100 GLY A C 1
ATOM 711 O O . GLY A 1 100 ? -18.801 6.252 6.426 1.00 49.91 100 GLY A O 1
#

InterPro domains:
  IPR056271 CDGP domain [PF24238] (42-90)

Sequence (100 aa):
MLAAAGLVAIMAALTGTPHTAADPEPGPGVEDSTCATDASGILFCDGPLQADGTWTRCMTTPPQILHRRAVIPSMHRCEDYGPDNPPGAGQPPERIVAGG